Protein AF-A0A2S9FN93-F1 (afdb_monomer_lite)

Foldseek 3Di:
DDDDDALQRVLVVQLLVLLVPDPLLQAQQQDPVRDGRADVVSLVSLQCSCVVSVNDPPSCSNVVSVLSSVQSNVVNNPDDQVVGPPHSDDDDDDDDD

pLDDT: mean 92.43, std 9.59, range [42.81, 98.75]

Radius of gyration: 15.25 Å; chains: 1; bounding box: 32×23×53 Å

Structure (mmCIF, N/CA/C/O backbone):
data_AF-A0A2S9FN93-F1
#
_entry.id   AF-A0A2S9FN93-F1
#
loop_
_atom_site.group_PDB
_atom_site.id
_atom_site.type_symbol
_atom_site.label_atom_id
_atom_site.label_alt_id
_atom_site.label_comp_id
_atom_site.label_asym_id
_atom_site.label_entity_id
_atom_site.label_seq_id
_atom_site.pdbx_PDB_ins_code
_atom_site.Cartn_x
_atom_site.Cartn_y
_atom_site.Cartn_z
_atom_site.occupancy
_atom_site.B_iso_or_equiv
_atom_site.auth_seq_id
_atom_site.auth_comp_id
_atom_site.auth_asym_id
_atom_site.auth_atom_id
_atom_site.pdbx_PDB_model_num
ATOM 1 N N . MET A 1 1 ? -8.884 -5.610 31.899 1.00 42.81 1 MET A N 1
ATOM 2 C CA . MET A 1 1 ? -9.696 -5.786 30.673 1.00 42.81 1 MET A CA 1
ATOM 3 C C . MET A 1 1 ? -8.851 -5.338 29.492 1.00 42.81 1 MET A C 1
ATOM 5 O O . MET A 1 1 ? -8.239 -4.284 29.604 1.00 42.81 1 MET A O 1
ATOM 9 N N . ALA A 1 2 ? -8.743 -6.127 28.420 1.00 60.44 2 ALA A N 1
ATOM 10 C CA . ALA A 1 2 ? -7.979 -5.714 27.240 1.00 60.44 2 ALA A CA 1
ATOM 11 C C . ALA A 1 2 ? -8.663 -4.512 26.561 1.00 60.44 2 ALA A C 1
ATOM 13 O O . ALA A 1 2 ? -9.884 -4.501 26.404 1.00 60.44 2 ALA A O 1
ATOM 14 N N . SER A 1 3 ? -7.880 -3.493 26.203 1.00 73.06 3 SER A N 1
ATOM 15 C CA . SER A 1 3 ? -8.355 -2.326 25.450 1.00 73.06 3 SER A CA 1
ATOM 16 C C . SER A 1 3 ? -8.897 -2.751 24.080 1.00 73.06 3 SER A C 1
ATOM 18 O O . SER A 1 3 ? -8.375 -3.693 23.480 1.00 73.06 3 SER A O 1
ATOM 20 N N . LYS A 1 4 ? -9.913 -2.050 23.556 1.00 78.81 4 LYS A N 1
ATOM 21 C CA . LYS A 1 4 ? -10.351 -2.253 22.167 1.00 78.81 4 LYS A CA 1
ATOM 22 C C . LYS A 1 4 ? -9.173 -1.962 21.218 1.00 78.81 4 LYS A C 1
ATOM 24 O O . LYS A 1 4 ? -8.481 -0.961 21.416 1.00 78.81 4 LYS A O 1
ATOM 29 N N . PRO A 1 5 ? -8.937 -2.802 20.196 1.00 84.00 5 PRO A N 1
ATOM 30 C CA . PRO A 1 5 ? -7.866 -2.572 19.234 1.00 84.00 5 PRO A CA 1
ATOM 31 C C . PRO A 1 5 ? -8.074 -1.247 18.493 1.00 84.00 5 PRO A C 1
ATOM 33 O O . PRO A 1 5 ? -9.202 -0.861 18.183 1.00 84.00 5 PRO A O 1
ATOM 36 N N . SER A 1 6 ? -6.975 -0.543 18.218 1.00 91.00 6 SER A N 1
ATOM 37 C CA . SER A 1 6 ? -7.023 0.734 17.502 1.00 91.00 6 SER A CA 1
ATOM 38 C C . SER A 1 6 ? -7.479 0.546 16.050 1.00 91.00 6 SER A C 1
ATOM 40 O O . SER A 1 6 ? -7.246 -0.508 15.456 1.00 91.00 6 SER A O 1
ATOM 42 N N . ALA A 1 7 ? -8.047 1.587 15.432 1.00 92.19 7 ALA A N 1
ATOM 43 C CA . ALA A 1 7 ? -8.406 1.556 14.010 1.00 92.19 7 ALA A CA 1
ATOM 44 C C . ALA A 1 7 ? -7.198 1.222 13.112 1.00 92.19 7 ALA A C 1
ATOM 46 O O . ALA A 1 7 ? -7.335 0.489 12.139 1.00 92.19 7 ALA A O 1
ATOM 47 N N . LYS A 1 8 ? -5.994 1.681 13.486 1.00 92.88 8 LYS A N 1
ATOM 48 C CA . LYS A 1 8 ? -4.740 1.344 12.798 1.00 92.88 8 LYS A CA 1
ATOM 49 C C . LYS A 1 8 ? -4.417 -0.149 12.901 1.00 92.88 8 LYS A C 1
ATOM 51 O O . LYS A 1 8 ? -4.072 -0.767 11.903 1.00 92.88 8 LYS A O 1
ATOM 56 N N . THR A 1 9 ? -4.569 -0.731 14.091 1.00 94.06 9 THR A N 1
ATOM 57 C CA . THR A 1 9 ? -4.389 -2.174 14.324 1.00 94.06 9 THR A CA 1
ATOM 58 C C . THR A 1 9 ? -5.359 -3.002 13.484 1.00 94.06 9 THR A C 1
ATOM 60 O O . THR A 1 9 ? -4.961 -4.019 12.932 1.00 94.06 9 THR A O 1
ATOM 63 N N . LEU A 1 10 ? -6.613 -2.558 13.357 1.00 95.81 10 LEU A N 1
ATOM 64 C CA . LEU A 1 10 ? -7.622 -3.233 12.537 1.00 95.81 10 LEU A CA 1
ATOM 65 C C . LEU A 1 10 ? -7.381 -3.063 11.027 1.00 95.81 10 LEU A C 1
ATOM 67 O O . LEU A 1 10 ? -7.722 -3.955 10.255 1.00 95.81 10 LEU A O 1
ATOM 71 N N . ALA A 1 11 ? -6.793 -1.942 10.601 1.00 96.81 11 ALA A N 1
ATOM 72 C CA . ALA A 1 11 ? -6.550 -1.643 9.192 1.00 96.81 11 ALA A CA 1
ATOM 73 C C . ALA A 1 11 ? -5.394 -2.449 8.584 1.00 96.81 11 ALA A C 1
ATOM 75 O O . ALA A 1 11 ? -5.504 -2.876 7.439 1.00 96.81 11 ALA A O 1
ATOM 76 N N . TRP A 1 12 ? -4.317 -2.693 9.339 1.00 95.81 12 TRP A N 1
ATOM 77 C CA . TRP A 1 12 ? -3.129 -3.412 8.854 1.00 95.81 12 TRP A CA 1
ATOM 78 C C . TRP A 1 12 ? -3.414 -4.737 8.132 1.00 95.81 12 TRP A C 1
ATOM 80 O O . TRP A 1 12 ? -3.051 -4.840 6.964 1.00 95.81 12 TRP A O 1
ATOM 90 N N . PRO A 1 13 ? -4.125 -5.713 8.728 1.00 96.06 13 PRO A N 1
ATOM 91 C CA . PRO A 1 13 ? -4.382 -6.980 8.043 1.00 96.06 13 PRO A CA 1
ATOM 92 C C . PRO A 1 13 ? -5.232 -6.816 6.771 1.00 96.06 13 PRO A C 1
ATOM 94 O O . PRO A 1 13 ? -5.130 -7.627 5.852 1.00 96.06 13 PRO A O 1
ATOM 97 N N . LEU A 1 14 ? -6.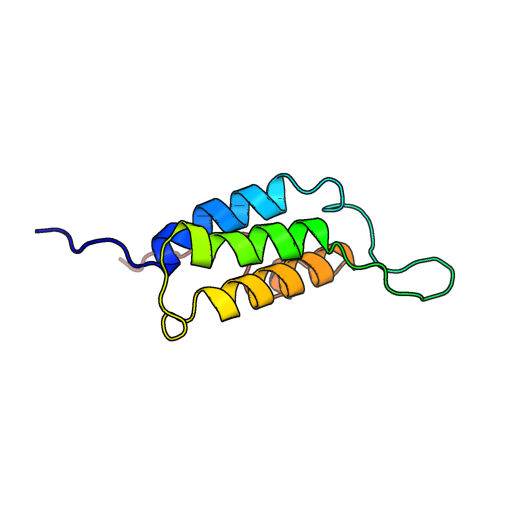065 -5.769 6.689 1.00 97.94 14 LEU A N 1
ATOM 98 C CA . LEU A 1 14 ? -6.829 -5.455 5.478 1.00 97.94 14 LEU A CA 1
ATOM 99 C C . LEU A 1 14 ? -5.927 -4.860 4.394 1.00 97.94 14 LEU A C 1
ATOM 101 O O . LEU A 1 14 ? -6.046 -5.240 3.231 1.00 97.94 14 LEU A O 1
ATOM 105 N N . PHE A 1 15 ? -5.020 -3.958 4.768 1.00 97.94 15 PHE A N 1
ATOM 106 C CA . PHE A 1 15 ? -4.019 -3.404 3.862 1.00 97.94 15 PHE A CA 1
ATOM 107 C C . PHE A 1 15 ? -3.106 -4.489 3.292 1.00 97.94 15 PHE A C 1
ATOM 109 O O . PHE A 1 15 ? -2.958 -4.560 2.071 1.00 97.94 15 PHE A O 1
ATOM 116 N N . ASP A 1 16 ? -2.588 -5.375 4.145 1.00 96.50 16 ASP A N 1
ATOM 117 C CA . ASP A 1 16 ? -1.736 -6.491 3.730 1.00 96.50 16 ASP A CA 1
ATOM 118 C C . ASP A 1 16 ? -2.472 -7.395 2.736 1.00 96.50 16 ASP A C 1
ATOM 120 O O . ASP A 1 16 ? -1.959 -7.682 1.657 1.00 96.50 16 ASP A O 1
ATOM 124 N N . ALA A 1 17 ? -3.721 -7.769 3.039 1.00 97.75 17 ALA A N 1
ATOM 125 C CA . ALA A 1 17 ? -4.529 -8.601 2.151 1.00 97.75 17 ALA A CA 1
ATOM 126 C C . ALA A 1 17 ? -4.836 -7.930 0.800 1.00 97.75 17 ALA A C 1
ATOM 128 O O . ALA A 1 17 ? -4.920 -8.620 -0.216 1.00 97.75 17 ALA A O 1
ATOM 129 N N . ILE A 1 18 ? -5.028 -6.608 0.770 1.00 98.44 18 ILE A N 1
ATOM 130 C CA . ILE A 1 18 ? -5.265 -5.858 -0.471 1.00 98.44 18 ILE A CA 1
ATOM 131 C C . ILE A 1 18 ? -4.004 -5.847 -1.336 1.00 98.44 18 ILE A C 1
ATOM 133 O O . ILE A 1 18 ? -4.086 -6.162 -2.522 1.00 98.44 18 ILE A O 1
ATOM 137 N N . VAL A 1 19 ? -2.852 -5.522 -0.744 1.00 97.31 19 VAL A N 1
ATOM 138 C CA . VAL A 1 19 ? -1.567 -5.488 -1.454 1.00 97.31 19 VAL A CA 1
ATOM 139 C C . VAL A 1 19 ? -1.187 -6.877 -1.956 1.00 97.31 19 VAL A C 1
ATOM 141 O O . VAL A 1 19 ? -0.792 -7.024 -3.111 1.00 97.31 19 VAL A O 1
ATOM 144 N N . ASP A 1 20 ? -1.339 -7.904 -1.120 1.00 96.44 20 ASP A N 1
ATOM 145 C CA . ASP A 1 20 ? -0.959 -9.272 -1.464 1.00 96.44 20 ASP A CA 1
ATOM 146 C C . ASP A 1 20 ? -1.796 -9.854 -2.610 1.00 96.44 20 ASP A C 1
ATOM 148 O O . ASP A 1 20 ? -1.286 -10.600 -3.442 1.00 96.44 20 ASP A O 1
ATOM 152 N N . ARG A 1 21 ? -3.068 -9.449 -2.704 1.00 97.62 21 ARG A N 1
ATOM 153 C CA . ARG A 1 21 ? -3.989 -9.872 -3.767 1.00 97.62 21 ARG A CA 1
ATOM 154 C C . ARG A 1 21 ? -3.915 -9.019 -5.029 1.00 97.62 21 ARG A C 1
ATOM 156 O O . ARG A 1 21 ? -4.636 -9.326 -5.981 1.00 97.62 21 ARG A O 1
ATOM 163 N N . SER A 1 22 ? -3.108 -7.956 -5.062 1.00 97.81 22 SER A N 1
ATOM 164 C CA . SER A 1 22 ? -3.002 -7.160 -6.281 1.00 97.81 22 SER A CA 1
ATOM 165 C C . SER A 1 22 ? -2.348 -7.967 -7.400 1.00 97.81 22 SER A C 1
ATOM 167 O O . SER A 1 22 ? -1.243 -8.491 -7.267 1.00 97.81 22 SER A O 1
ATOM 169 N N . THR A 1 23 ? -3.019 -7.999 -8.550 1.00 97.00 23 THR A N 1
ATOM 170 C CA . THR A 1 23 ? -2.500 -8.630 -9.773 1.00 97.00 23 THR A CA 1
ATOM 171 C C . THR A 1 23 ? -1.275 -7.910 -10.344 1.00 97.00 23 THR A C 1
ATOM 173 O O . THR A 1 23 ? -0.511 -8.514 -11.092 1.00 97.00 23 THR A O 1
ATOM 176 N N . LEU A 1 24 ? -1.057 -6.642 -9.973 1.00 97.81 24 LEU A N 1
ATOM 177 C CA . LEU A 1 24 ? 0.065 -5.827 -10.445 1.00 97.81 24 LEU A CA 1
ATOM 178 C C . LEU A 1 24 ? 1.254 -5.815 -9.473 1.00 97.81 24 LEU A C 1
ATOM 180 O O . LEU A 1 24 ? 2.267 -5.183 -9.770 1.00 97.81 24 LEU A O 1
ATOM 184 N N . LYS A 1 25 ? 1.182 -6.550 -8.353 1.00 95.50 25 LYS A N 1
ATOM 185 C CA . LYS A 1 25 ? 2.209 -6.570 -7.295 1.00 95.50 25 LYS A CA 1
ATOM 186 C C . LYS A 1 25 ? 3.622 -6.874 -7.795 1.00 95.50 25 LYS A C 1
ATOM 188 O O . LYS A 1 25 ? 4.586 -6.366 -7.234 1.00 95.50 25 LYS A O 1
ATOM 193 N N . THR A 1 26 ? 3.755 -7.683 -8.842 1.00 95.31 26 THR A N 1
ATOM 194 C CA . THR A 1 26 ? 5.048 -8.058 -9.438 1.00 95.31 26 THR A CA 1
ATOM 195 C C . THR A 1 26 ? 5.305 -7.387 -10.791 1.00 95.31 26 THR A C 1
ATOM 197 O O . THR A 1 26 ? 6.247 -7.755 -11.487 1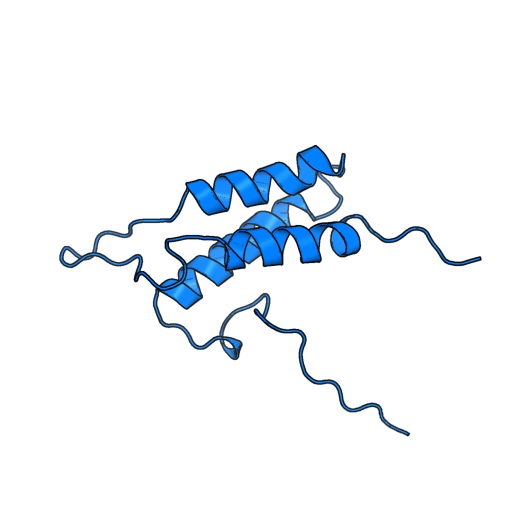.00 95.31 26 THR A O 1
ATOM 200 N N . VAL A 1 27 ? 4.459 -6.436 -11.197 1.00 97.50 27 VAL A N 1
ATOM 201 C CA . VAL A 1 27 ? 4.553 -5.734 -12.483 1.00 97.50 27 VAL A CA 1
ATOM 202 C C . VAL A 1 27 ? 5.152 -4.352 -12.259 1.00 97.50 27 VAL A C 1
ATOM 204 O O . VAL A 1 27 ? 4.572 -3.540 -11.533 1.00 97.50 27 VAL A O 1
ATOM 207 N N . ASN A 1 28 ? 6.277 -4.066 -12.919 1.00 97.62 28 ASN A N 1
ATOM 208 C CA . ASN A 1 28 ? 6.942 -2.766 -12.834 1.00 97.62 28 ASN A CA 1
ATOM 209 C C . ASN A 1 28 ? 6.005 -1.643 -13.333 1.00 97.62 28 ASN A C 1
ATOM 211 O O . ASN A 1 28 ? 5.419 -1.786 -14.408 1.00 97.62 28 ASN A O 1
ATOM 215 N N . PRO A 1 29 ? 5.806 -0.554 -12.566 1.00 97.88 29 PRO A N 1
ATOM 216 C CA . PRO A 1 29 ? 4.910 0.527 -12.953 1.00 97.88 29 PRO A CA 1
ATOM 217 C C . PRO A 1 29 ? 5.518 1.440 -14.025 1.00 97.88 29 PRO A C 1
ATOM 219 O O . PRO A 1 29 ? 4.777 2.175 -14.673 1.00 97.88 29 PRO A O 1
ATOM 222 N N . TRP A 1 30 ? 6.835 1.404 -14.237 1.00 97.88 30 TRP A N 1
ATOM 223 C CA . TRP A 1 30 ? 7.500 2.159 -15.294 1.00 97.88 30 TRP A CA 1
ATOM 224 C C . TRP A 1 30 ? 7.383 1.430 -16.629 1.00 97.88 30 TRP A C 1
ATOM 226 O O . TRP A 1 30 ? 7.773 0.270 -16.764 1.00 97.88 30 TRP A 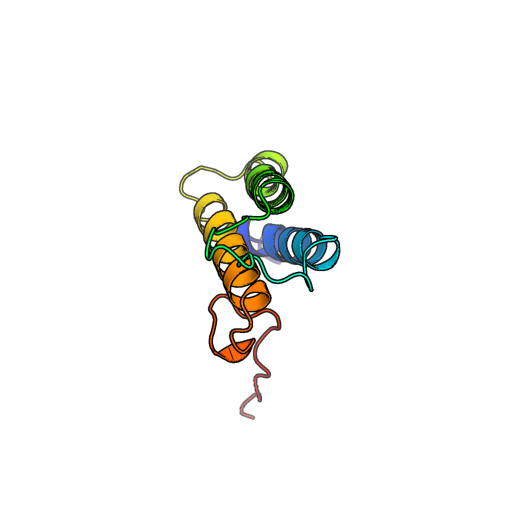O 1
ATOM 236 N N . GLN A 1 31 ? 6.846 2.130 -17.621 1.00 96.31 31 GLN A N 1
ATOM 237 C CA . GLN A 1 31 ? 6.704 1.634 -18.983 1.00 96.31 31 GLN A CA 1
ATOM 238 C C . GLN A 1 31 ? 7.969 1.914 -19.808 1.00 96.31 31 GLN A C 1
ATOM 240 O O . GLN A 1 31 ? 8.834 2.702 -19.420 1.00 96.31 31 GLN A O 1
ATOM 245 N N . ALA A 1 32 ? 8.073 1.289 -20.984 1.00 95.75 32 ALA A N 1
ATOM 246 C CA . ALA A 1 32 ? 9.218 1.467 -21.883 1.00 95.75 32 ALA A CA 1
ATOM 247 C C . ALA A 1 32 ? 9.390 2.916 -22.385 1.00 95.75 32 ALA A C 1
ATOM 249 O O . ALA A 1 32 ? 10.497 3.318 -22.732 1.00 95.75 32 ALA A O 1
ATOM 250 N N . ASP A 1 33 ? 8.312 3.702 -22.403 1.00 97.38 33 ASP A N 1
ATOM 251 C CA . ASP A 1 33 ? 8.306 5.125 -22.766 1.00 97.38 33 ASP A CA 1
ATOM 252 C C . ASP A 1 33 ? 8.602 6.060 -21.574 1.00 97.38 33 ASP A C 1
ATOM 254 O O . ASP A 1 33 ? 8.411 7.271 -21.676 1.00 97.38 33 ASP A O 1
ATOM 258 N N . ALA A 1 34 ? 9.062 5.503 -20.448 1.00 95.44 34 ALA A N 1
ATOM 259 C CA . ALA A 1 34 ? 9.298 6.191 -19.179 1.00 95.44 34 ALA A CA 1
ATOM 260 C C . ALA A 1 34 ? 8.043 6.810 -18.530 1.00 95.44 34 ALA A C 1
ATOM 262 O O . ALA A 1 34 ? 8.161 7.551 -17.550 1.00 95.44 34 ALA A O 1
ATOM 263 N N . SER A 1 35 ? 6.839 6.486 -19.013 1.00 98.00 35 SER A N 1
ATOM 264 C CA . SER A 1 35 ? 5.608 6.835 -18.310 1.00 98.00 35 SER A CA 1
ATOM 265 C C . SER A 1 35 ? 5.425 5.972 -17.058 1.00 98.00 35 SER A C 1
ATOM 267 O O . SER A 1 35 ? 5.849 4.814 -16.989 1.00 98.00 35 SER A O 1
ATOM 269 N N . PHE A 1 36 ? 4.794 6.557 -16.043 1.00 97.62 36 PHE A N 1
ATOM 270 C CA . PHE A 1 36 ? 4.417 5.857 -14.822 1.00 97.62 36 PHE A CA 1
ATOM 271 C C . PHE A 1 36 ? 2.968 5.375 -14.946 1.00 97.62 36 PHE A C 1
ATOM 273 O O . PHE A 1 36 ? 2.078 6.177 -15.232 1.00 97.62 36 PHE A O 1
ATOM 280 N N . ALA A 1 37 ? 2.734 4.083 -14.713 1.00 98.19 37 ALA A N 1
ATOM 281 C CA . ALA A 1 37 ? 1.428 3.428 -14.719 1.00 98.19 37 ALA A CA 1
ATOM 282 C C . ALA A 1 37 ? 1.067 2.944 -13.294 1.00 98.19 37 ALA A C 1
ATOM 284 O O . ALA A 1 37 ? 1.341 1.790 -12.932 1.00 98.19 37 ALA A O 1
ATOM 285 N N . PRO A 1 38 ? 0.465 3.821 -12.468 1.00 98.12 38 PRO A N 1
ATOM 286 C CA . PRO A 1 38 ? 0.084 3.487 -11.104 1.00 98.12 38 PRO A CA 1
ATOM 287 C C . PRO A 1 38 ? -1.061 2.472 -11.069 1.00 98.12 38 PRO A C 1
ATOM 289 O O . PRO A 1 38 ? -1.972 2.501 -11.898 1.00 98.12 38 PRO A O 1
ATOM 292 N N . ASP A 1 39 ? -1.073 1.618 -10.050 1.00 98.56 39 ASP A N 1
ATOM 293 C CA . ASP A 1 39 ? -2.198 0.730 -9.770 1.00 98.56 39 ASP A CA 1
ATOM 294 C C . ASP A 1 39 ? -3.233 1.456 -8.901 1.00 98.56 39 ASP A C 1
ATOM 296 O O . ASP A 1 39 ? -3.254 1.390 -7.665 1.00 98.56 39 ASP A O 1
ATOM 300 N N . TYR A 1 40 ? -4.111 2.183 -9.590 1.00 98.56 40 TYR A N 1
ATOM 301 C CA . TYR A 1 40 ? -5.212 2.904 -8.963 1.00 98.56 40 TYR A CA 1
ATOM 302 C C . TYR A 1 40 ? -6.302 1.989 -8.385 1.00 98.56 40 TYR A C 1
ATOM 304 O O . TYR A 1 40 ? -7.042 2.438 -7.507 1.00 98.56 40 TYR A O 1
ATOM 312 N N . ASP A 1 41 ? -6.418 0.728 -8.826 1.00 98.50 41 ASP A N 1
ATOM 313 C CA . ASP A 1 41 ? -7.386 -0.207 -8.232 1.00 98.50 41 ASP A CA 1
ATOM 314 C C . ASP A 1 41 ? -6.964 -0.567 -6.803 1.00 98.50 41 ASP A C 1
ATOM 316 O O . ASP A 1 41 ? -7.775 -0.491 -5.874 1.00 98.50 41 ASP A O 1
ATOM 320 N N . THR A 1 42 ? -5.673 -0.844 -6.599 1.00 98.69 42 THR A N 1
ATOM 321 C CA . THR A 1 42 ? -5.111 -1.048 -5.259 1.00 98.69 42 THR A CA 1
ATOM 322 C C . THR A 1 42 ? -5.274 0.199 -4.392 1.00 98.69 42 THR A C 1
ATOM 324 O O . THR A 1 42 ? -5.782 0.083 -3.274 1.00 98.69 42 THR A O 1
ATOM 327 N N . LEU A 1 43 ? -4.959 1.401 -4.902 1.00 98.75 43 LEU A N 1
ATOM 328 C CA . LEU A 1 43 ? -5.172 2.651 -4.152 1.00 98.75 43 LEU A CA 1
ATOM 329 C C . LEU A 1 43 ? -6.633 2.811 -3.715 1.00 98.75 43 LEU A C 1
ATOM 331 O O . LEU A 1 43 ? -6.916 3.101 -2.551 1.00 98.75 43 LEU A O 1
ATOM 335 N N . ARG A 1 44 ? -7.575 2.588 -4.636 1.00 98.62 44 ARG A N 1
ATOM 336 C CA . ARG A 1 44 ? -9.011 2.688 -4.357 1.00 98.62 44 ARG A CA 1
ATOM 337 C C . ARG A 1 44 ? -9.436 1.737 -3.238 1.00 98.62 44 ARG A C 1
ATOM 339 O O . ARG A 1 44 ? -10.209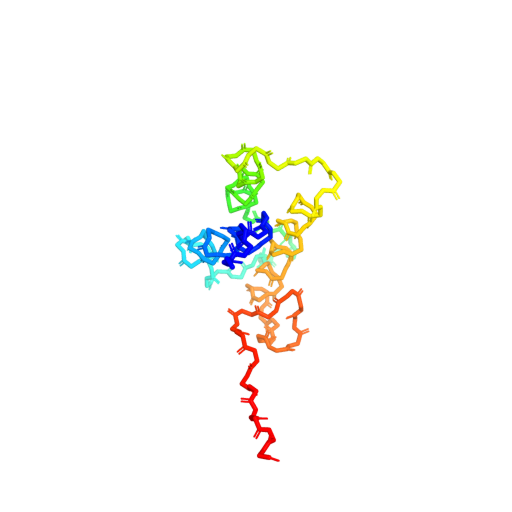 2.137 -2.368 1.00 98.62 44 ARG A O 1
ATOM 346 N N . ARG A 1 45 ? -8.949 0.493 -3.246 1.00 98.69 45 ARG A N 1
ATOM 347 C CA . ARG A 1 45 ? -9.257 -0.501 -2.204 1.00 98.69 45 ARG A CA 1
ATOM 348 C C . ARG A 1 45 ? -8.667 -0.111 -0.855 1.00 98.69 45 ARG A C 1
ATOM 350 O O . ARG A 1 45 ? -9.369 -0.203 0.149 1.00 98.69 45 ARG A O 1
ATOM 357 N N . LEU A 1 46 ? -7.423 0.368 -0.829 1.00 98.62 46 LEU A N 1
ATOM 358 C CA . LEU A 1 46 ? -6.777 0.843 0.397 1.00 98.62 46 LEU A CA 1
ATOM 359 C C . LEU A 1 46 ? -7.557 2.020 1.006 1.00 98.62 46 LEU A C 1
ATOM 361 O O . LEU A 1 46 ? -7.865 2.006 2.196 1.00 98.62 46 LEU A O 1
ATOM 365 N N . LEU A 1 47 ? -7.979 2.990 0.190 1.00 98.31 47 LEU A N 1
ATOM 366 C CA . LEU A 1 47 ? -8.788 4.129 0.643 1.00 98.31 47 LEU A CA 1
ATOM 367 C C . LEU A 1 47 ? -10.204 3.742 1.106 1.00 98.31 47 LEU A C 1
ATOM 369 O O . LEU A 1 47 ? -10.820 4.489 1.867 1.00 98.31 47 LEU A O 1
ATOM 373 N N . ALA A 1 48 ? -10.719 2.577 0.706 1.00 98.31 48 ALA A N 1
ATOM 374 C CA . ALA A 1 48 ? -12.000 2.069 1.194 1.00 98.31 48 ALA A CA 1
ATOM 375 C C . ALA A 1 48 ? -11.921 1.515 2.630 1.00 98.31 48 ALA A C 1
ATOM 377 O O . ALA A 1 48 ? -12.935 1.495 3.327 1.00 98.31 48 ALA A O 1
ATOM 378 N N . VAL A 1 49 ? -10.739 1.103 3.106 1.00 98.38 49 VAL A N 1
ATOM 379 C CA . VAL A 1 49 ? -10.560 0.531 4.455 1.00 98.38 49 VAL A CA 1
ATOM 380 C C . VAL A 1 49 ? -10.924 1.520 5.575 1.00 98.38 49 VAL A C 1
ATOM 382 O O . VAL A 1 49 ? -11.709 1.135 6.442 1.00 98.38 49 VAL A O 1
ATOM 385 N N . PRO A 1 50 ? -10.451 2.787 5.588 1.00 97.31 50 PRO A N 1
ATOM 386 C CA . PRO A 1 50 ? -10.894 3.760 6.588 1.00 97.31 50 PRO A CA 1
ATOM 387 C C . PRO A 1 50 ? -12.418 3.939 6.632 1.00 97.31 50 PRO A C 1
ATOM 389 O O . PRO A 1 50 ? -12.984 4.066 7.715 1.00 97.31 50 PRO A O 1
ATOM 392 N N . ILE A 1 51 ? -13.083 3.909 5.470 1.00 96.81 51 ILE A N 1
ATOM 393 C CA . ILE A 1 51 ? -14.543 4.045 5.357 1.00 96.81 51 ILE A CA 1
ATOM 394 C C . ILE A 1 51 ? -15.230 2.817 5.962 1.00 96.81 51 ILE A C 1
ATOM 396 O O . ILE A 1 51 ? -16.128 2.959 6.788 1.00 96.81 51 ILE A O 1
ATOM 400 N N . LEU A 1 52 ? -14.769 1.617 5.595 1.00 97.56 52 LEU A N 1
ATOM 401 C CA . LEU A 1 52 ? -15.274 0.347 6.119 1.00 97.56 52 LEU A CA 1
ATOM 402 C C . LEU A 1 52 ? -15.166 0.268 7.647 1.00 97.56 52 LEU A C 1
ATOM 404 O O . LEU A 1 52 ? -16.078 -0.224 8.306 1.00 97.56 52 LEU A O 1
ATOM 408 N N . LEU A 1 53 ? -14.060 0.755 8.210 1.00 96.56 53 LEU A N 1
ATOM 409 C CA . LEU A 1 53 ? -13.815 0.741 9.652 1.00 96.56 53 LEU A CA 1
ATOM 410 C C . LEU A 1 53 ? -14.511 1.885 10.407 1.00 96.56 53 LEU A C 1
ATOM 412 O O . LEU A 1 53 ? -14.407 1.940 11.631 1.00 96.56 53 LEU A O 1
ATOM 416 N N . GLY A 1 54 ? -15.182 2.810 9.708 1.00 95.69 54 GLY A N 1
ATOM 417 C CA . GLY A 1 54 ? -15.750 4.014 10.318 1.00 95.69 54 GLY A CA 1
ATOM 418 C C . GLY A 1 54 ? -14.689 4.889 10.994 1.00 95.69 54 GLY A C 1
ATOM 419 O O . GLY A 1 54 ? -14.953 5.503 12.026 1.00 95.69 54 GLY A O 1
ATOM 420 N N . ALA A 1 55 ? -13.466 4.901 10.457 1.00 93.44 55 ALA A N 1
ATOM 421 C CA . ALA A 1 55 ? -12.350 5.624 11.045 1.00 93.44 55 ALA A CA 1
ATOM 422 C C . ALA A 1 55 ? -12.525 7.138 10.864 1.00 93.44 55 ALA A C 1
ATOM 424 O O . ALA A 1 55 ? -12.748 7.628 9.757 1.00 93.44 55 ALA A O 1
ATOM 425 N N . GLU A 1 56 ? -12.362 7.899 11.946 1.00 91.19 56 GLU A N 1
ATOM 426 C CA . GLU A 1 56 ? -12.367 9.361 11.879 1.00 91.19 56 GLU A CA 1
ATOM 427 C C . GLU A 1 56 ? -11.212 9.882 11.014 1.00 91.19 56 GLU A C 1
ATOM 429 O O . GLU A 1 56 ? -10.116 9.311 11.008 1.00 91.19 56 GLU A O 1
ATOM 434 N N . SER A 1 57 ? -11.390 11.031 10.359 1.00 85.81 57 SER A N 1
ATOM 435 C CA . SER A 1 57 ? -10.349 11.623 9.504 1.00 85.81 57 SER A CA 1
ATOM 436 C C . SER A 1 57 ? -9.032 11.894 10.246 1.00 85.81 57 SER A C 1
ATOM 438 O O . SER A 1 57 ? -7.962 11.836 9.646 1.00 85.81 57 SER A O 1
ATOM 440 N N . ARG A 1 58 ? -9.088 12.151 11.562 1.00 92.00 58 ARG A N 1
ATOM 441 C CA . ARG A 1 58 ? -7.913 12.409 12.419 1.00 92.00 58 ARG A CA 1
ATOM 442 C C . ARG A 1 58 ? -7.276 11.143 13.006 1.00 92.00 58 ARG A C 1
ATOM 444 O O . ARG A 1 58 ? -6.282 11.243 13.714 1.00 92.00 58 ARG A O 1
ATOM 451 N N . SER A 1 59 ? -7.805 9.957 12.696 1.00 92.44 59 SER A N 1
ATOM 452 C CA . SER A 1 59 ? -7.256 8.669 13.156 1.00 92.44 59 SER A CA 1
ATOM 453 C C . SER A 1 59 ? -5.890 8.321 12.549 1.00 92.44 59 SER A C 1
ATOM 455 O O . SER A 1 59 ? -5.226 7.395 13.012 1.00 92.44 59 SER A O 1
ATOM 457 N N . GLY A 1 60 ? -5.491 9.011 11.474 1.00 94.62 60 GLY A N 1
ATOM 458 C CA . GLY A 1 60 ? -4.282 8.718 10.704 1.00 94.62 60 GLY A CA 1
ATOM 459 C C . GLY A 1 60 ? -4.399 7.505 9.772 1.00 94.62 60 GLY A C 1
ATOM 460 O O . GLY A 1 60 ? -3.518 7.304 8.944 1.00 94.62 60 GLY A O 1
ATOM 461 N N . VAL A 1 61 ? -5.484 6.722 9.840 1.00 96.75 61 VAL A N 1
ATOM 462 C CA . VAL A 1 61 ? -5.701 5.558 8.958 1.00 96.75 61 VAL A CA 1
ATOM 463 C C . VAL A 1 61 ? -5.846 5.955 7.478 1.00 96.75 61 VAL A C 1
ATOM 465 O O . VAL A 1 61 ? -5.259 5.268 6.644 1.00 96.75 61 VAL A O 1
ATOM 468 N N . PRO A 1 62 ? -6.537 7.057 7.109 1.00 97.00 62 PRO A N 1
ATOM 469 C CA . PRO A 1 62 ? -6.573 7.507 5.715 1.00 97.00 62 PRO A CA 1
ATOM 470 C C . PRO A 1 62 ? -5.192 7.865 5.156 1.00 97.00 62 PRO A C 1
ATOM 472 O O . PRO A 1 62 ? -4.877 7.490 4.033 1.00 97.00 62 PRO A O 1
ATOM 475 N N . ALA A 1 63 ? -4.358 8.548 5.948 1.00 96.88 63 ALA A N 1
ATOM 476 C CA . ALA A 1 63 ? -2.987 8.867 5.553 1.00 96.88 63 ALA A CA 1
ATOM 477 C C . ALA A 1 63 ? -2.156 7.586 5.388 1.00 96.88 63 ALA A C 1
ATOM 479 O O . ALA A 1 63 ? -1.507 7.395 4.365 1.00 96.88 63 ALA A O 1
ATOM 480 N N . LEU A 1 64 ? -2.288 6.651 6.333 1.00 97.19 64 LEU A N 1
ATOM 481 C CA . LEU A 1 64 ? -1.600 5.365 6.274 1.00 97.19 64 LEU A CA 1
ATOM 482 C C . LEU A 1 64 ? -1.975 4.534 5.039 1.00 97.19 64 LEU A C 1
ATOM 484 O O . LEU A 1 64 ? -1.119 3.847 4.496 1.00 97.19 64 LEU A O 1
ATOM 488 N N . ALA A 1 65 ? -3.228 4.592 4.576 1.00 98.12 65 ALA A N 1
ATOM 489 C CA . ALA A 1 65 ? -3.639 3.917 3.343 1.00 98.12 65 ALA A CA 1
ATOM 490 C C . ALA A 1 65 ? -2.844 4.420 2.122 1.00 98.12 65 ALA A C 1
ATOM 492 O O . ALA A 1 65 ? -2.464 3.626 1.262 1.00 98.12 65 ALA A O 1
ATOM 493 N N . VAL A 1 66 ? -2.561 5.727 2.067 1.00 98.25 66 VAL A N 1
ATOM 494 C CA . VAL A 1 66 ? -1.720 6.332 1.023 1.00 98.25 66 VAL A CA 1
ATOM 495 C C . VAL A 1 66 ? -0.260 5.923 1.204 1.00 98.25 66 VAL A C 1
ATOM 497 O O . VAL A 1 66 ? 0.365 5.516 0.230 1.00 98.25 66 VAL A O 1
ATOM 500 N N . ASP A 1 67 ? 0.264 5.956 2.432 1.00 97.94 67 ASP A N 1
ATOM 501 C CA . ASP A 1 67 ? 1.639 5.528 2.723 1.00 97.94 67 ASP A CA 1
ATOM 502 C C . ASP A 1 67 ? 1.884 4.075 2.281 1.00 97.94 67 ASP A C 1
ATOM 504 O O . ASP A 1 67 ? 2.889 3.772 1.636 1.00 97.94 67 ASP A O 1
ATOM 508 N N . VAL A 1 68 ? 0.937 3.173 2.571 1.00 97.94 68 VAL A N 1
ATOM 509 C CA . VAL A 1 68 ? 0.981 1.770 2.128 1.00 97.94 68 VAL A CA 1
ATOM 510 C C . VAL A 1 68 ? 0.979 1.674 0.604 1.00 97.94 68 VAL A C 1
ATOM 512 O O . VAL A 1 68 ? 1.769 0.909 0.051 1.00 97.94 68 VAL A O 1
ATOM 515 N N . TRP A 1 69 ? 0.129 2.444 -0.081 1.00 98.50 69 TRP A N 1
ATOM 516 C CA . TRP A 1 69 ? 0.084 2.443 -1.543 1.00 98.50 69 TRP A CA 1
ATOM 517 C C . TRP A 1 69 ? 1.399 2.930 -2.163 1.00 98.50 69 TRP A C 1
ATOM 519 O O . TRP A 1 69 ? 1.931 2.277 -3.056 1.00 98.50 69 TRP A O 1
ATOM 529 N N . VAL A 1 70 ? 1.970 4.024 -1.652 1.00 98.12 70 VAL A N 1
ATOM 530 C CA . VAL A 1 70 ? 3.263 4.545 -2.122 1.00 98.12 70 VAL A CA 1
ATOM 531 C C . VAL A 1 70 ? 4.363 3.506 -1.917 1.00 98.12 70 VAL A C 1
ATOM 533 O O . VAL A 1 70 ? 5.136 3.235 -2.834 1.00 98.12 70 VAL A O 1
ATOM 536 N N . ALA A 1 71 ? 4.415 2.870 -0.746 1.00 97.56 71 ALA A N 1
ATOM 537 C CA . ALA A 1 71 ? 5.396 1.828 -0.476 1.00 97.56 71 ALA A CA 1
ATOM 538 C C . ALA A 1 71 ? 5.238 0.608 -1.395 1.00 97.56 71 ALA A C 1
ATOM 540 O O . ALA A 1 71 ? 6.224 0.019 -1.837 1.00 97.56 71 ALA A O 1
ATOM 541 N N . TYR A 1 72 ? 3.997 0.232 -1.693 1.00 97.56 72 TYR A N 1
ATOM 542 C CA . TYR A 1 72 ? 3.667 -0.805 -2.661 1.00 97.56 72 TYR A CA 1
ATOM 543 C C . TYR A 1 72 ? 4.159 -0.454 -4.078 1.00 97.56 72 TYR A C 1
ATOM 545 O O . TYR A 1 72 ? 4.850 -1.268 -4.689 1.00 97.56 72 TYR A O 1
ATOM 553 N N . GLU A 1 73 ? 3.897 0.759 -4.572 1.00 98.19 73 GLU A N 1
ATOM 554 C CA . GLU A 1 73 ? 4.368 1.220 -5.889 1.00 98.19 73 GLU A CA 1
ATOM 555 C C . GLU A 1 73 ? 5.900 1.268 -5.981 1.00 98.19 73 GLU A C 1
ATOM 557 O O . GLU A 1 73 ? 6.486 0.827 -6.970 1.00 98.19 73 GLU A O 1
ATOM 562 N N . LEU A 1 74 ? 6.571 1.736 -4.924 1.00 97.56 74 LEU A N 1
ATOM 563 C CA . LEU A 1 74 ? 8.034 1.759 -4.853 1.00 97.56 74 LEU A CA 1
ATOM 564 C C . LEU A 1 74 ? 8.636 0.349 -4.925 1.00 97.56 74 LEU A C 1
ATOM 566 O O . LEU A 1 74 ? 9.618 0.133 -5.634 1.00 97.56 74 LEU A O 1
ATOM 570 N N . ARG A 1 75 ? 8.028 -0.635 -4.255 1.00 96.62 75 ARG A N 1
ATOM 571 C CA . ARG A 1 75 ? 8.456 -2.040 -4.366 1.00 96.62 75 ARG A CA 1
ATOM 572 C C . ARG A 1 75 ? 8.219 -2.603 -5.760 1.00 96.62 75 ARG A C 1
ATOM 574 O O . ARG A 1 75 ? 9.099 -3.276 -6.287 1.00 96.62 75 ARG A O 1
ATOM 581 N N . ARG A 1 76 ? 7.081 -2.291 -6.391 1.00 96.88 76 ARG A N 1
ATOM 582 C CA . ARG A 1 76 ? 6.838 -2.670 -7.793 1.00 96.88 76 ARG A CA 1
ATOM 583 C C . ARG A 1 76 ? 7.883 -2.069 -8.735 1.00 96.88 76 ARG A C 1
ATOM 585 O O . ARG A 1 76 ? 8.259 -2.711 -9.709 1.00 96.88 76 ARG A O 1
ATOM 592 N N . ALA A 1 77 ? 8.377 -0.867 -8.435 1.00 96.94 77 ALA A N 1
ATOM 593 C CA . ALA A 1 77 ? 9.464 -0.219 -9.170 1.00 96.94 77 ALA A CA 1
ATOM 594 C C . ALA A 1 77 ? 10.852 -0.847 -8.926 1.00 96.94 77 ALA A C 1
ATOM 596 O O . ALA A 1 77 ? 11.820 -0.422 -9.554 1.00 96.94 77 ALA A O 1
ATOM 597 N N . GLY A 1 78 ? 10.956 -1.863 -8.062 1.00 95.94 78 GLY A N 1
ATOM 598 C CA . GLY A 1 78 ? 12.186 -2.610 -7.805 1.00 95.94 78 GLY A CA 1
ATOM 599 C C . GLY A 1 78 ? 12.997 -2.117 -6.608 1.00 95.94 78 GLY A C 1
ATOM 600 O O . GLY A 1 78 ? 14.141 -2.532 -6.456 1.00 95.94 78 GLY A O 1
ATOM 601 N N . LEU A 1 79 ? 12.448 -1.238 -5.759 1.00 95.44 79 LEU A N 1
ATOM 602 C CA . LEU A 1 79 ? 13.122 -0.878 -4.512 1.00 95.44 79 LEU A CA 1
ATOM 603 C C . LEU A 1 79 ? 13.085 -2.051 -3.527 1.00 95.44 79 LEU A C 1
ATOM 605 O O . LEU A 1 79 ? 12.054 -2.707 -3.356 1.00 95.44 79 LEU A O 1
ATOM 609 N N . GLU A 1 80 ? 14.207 -2.256 -2.837 1.00 89.38 80 GLU A N 1
ATOM 610 C CA . GLU A 1 80 ? 14.349 -3.318 -1.844 1.00 89.38 80 GLU A CA 1
ATOM 611 C C . GLU A 1 80 ? 13.289 -3.210 -0.732 1.00 89.38 80 GLU A C 1
ATOM 613 O O . GLU A 1 80 ? 13.019 -2.104 -0.246 1.00 89.38 80 GLU A O 1
ATOM 618 N N . PRO A 1 81 ? 12.705 -4.334 -0.267 1.00 82.00 81 PRO A N 1
ATOM 619 C CA . PRO A 1 81 ? 11.589 -4.318 0.681 1.00 82.00 81 PRO A CA 1
ATOM 620 C C . PRO A 1 81 ? 11.838 -3.517 1.966 1.00 82.00 81 PRO A C 1
ATOM 622 O O . PRO A 1 81 ? 10.912 -2.860 2.457 1.00 82.00 81 PRO A O 1
ATOM 625 N N . ASP A 1 82 ? 13.075 -3.554 2.472 1.00 84.75 82 ASP A N 1
ATOM 626 C CA . ASP A 1 82 ? 13.531 -2.869 3.689 1.00 84.75 82 ASP A CA 1
ATOM 627 C C . ASP A 1 82 ? 14.001 -1.421 3.457 1.00 84.75 82 ASP A C 1
ATOM 629 O O . ASP A 1 82 ? 14.164 -0.672 4.421 1.00 84.75 82 ASP A O 1
ATOM 633 N N . ALA A 1 83 ? 14.182 -1.0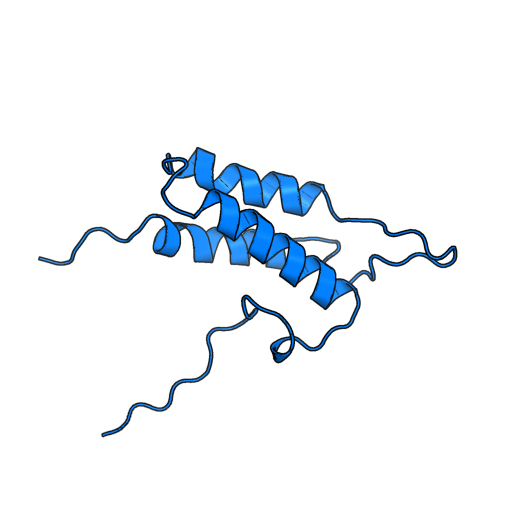00 2.201 1.00 89.31 83 ALA A N 1
ATOM 634 C CA . ALA A 1 83 ? 14.512 0.382 1.841 1.00 89.31 83 ALA A CA 1
ATOM 635 C C . ALA A 1 83 ? 13.267 1.287 1.766 1.00 89.31 83 ALA A C 1
ATOM 637 O O . ALA A 1 83 ? 13.381 2.486 1.513 1.00 89.31 83 ALA A O 1
ATOM 638 N N . VAL A 1 84 ? 12.075 0.720 1.981 1.00 93.31 84 VAL A N 1
ATOM 639 C CA . VAL A 1 84 ? 10.788 1.396 1.811 1.00 93.31 84 VAL A CA 1
ATOM 640 C C . VAL A 1 84 ? 9.953 1.281 3.083 1.00 93.31 84 VAL A C 1
ATOM 642 O O . VAL A 1 84 ? 9.712 0.187 3.599 1.00 93.31 84 VAL A O 1
ATOM 645 N N . TRP A 1 85 ? 9.457 2.418 3.570 1.00 92.00 85 TRP A N 1
ATOM 646 C CA . TRP A 1 85 ? 8.493 2.480 4.668 1.00 92.00 85 TRP A CA 1
ATOM 647 C C . TRP A 1 85 ? 7.068 2.733 4.139 1.00 92.00 85 TRP A C 1
ATOM 649 O O . TRP A 1 85 ? 6.932 3.533 3.215 1.00 92.00 85 TRP A O 1
ATOM 659 N N . PRO A 1 86 ? 6.014 2.135 4.736 1.00 92.88 86 PRO A N 1
ATOM 660 C CA . PRO A 1 86 ? 6.055 1.094 5.768 1.00 92.88 86 PRO A CA 1
ATOM 661 C C . PRO A 1 86 ? 6.568 -0.236 5.218 1.00 92.88 86 PRO A C 1
ATOM 663 O O . PRO A 1 86 ? 6.352 -0.540 4.046 1.00 92.88 86 PRO A O 1
ATOM 666 N N . ARG A 1 87 ? 7.254 -1.019 6.062 1.00 88.88 87 ARG A N 1
ATOM 667 C CA . ARG A 1 87 ? 7.818 -2.330 5.690 1.00 88.88 87 ARG A CA 1
ATOM 668 C C . ARG A 1 87 ? 6.713 -3.323 5.319 1.00 88.88 87 ARG A C 1
ATOM 670 O O . ARG A 1 87 ? 5.630 -3.262 5.888 1.00 88.88 87 ARG A O 1
ATOM 677 N N . ALA A 1 88 ? 7.009 -4.227 4.383 1.00 81.69 88 ALA A N 1
ATOM 678 C CA . ALA A 1 88 ? 6.079 -5.279 3.957 1.00 81.69 88 ALA A CA 1
ATOM 679 C C . ALA A 1 88 ? 5.901 -6.372 5.021 1.00 81.69 88 ALA A C 1
ATOM 681 O O . ALA A 1 88 ? 4.836 -6.965 5.130 1.00 81.69 88 ALA A O 1
ATOM 682 N N . GLU A 1 89 ? 6.943 -6.617 5.811 1.00 83.06 89 GLU A N 1
ATOM 683 C CA . GLU A 1 89 ? 6.912 -7.538 6.939 1.00 83.06 89 GLU A CA 1
ATOM 684 C C . GLU A 1 89 ? 7.265 -6.783 8.218 1.00 83.06 89 GLU A C 1
ATOM 686 O O . GLU A 1 89 ? 8.044 -5.819 8.207 1.00 83.06 89 GLU A O 1
ATOM 691 N N . ALA A 1 90 ? 6.696 -7.226 9.339 1.00 79.06 90 ALA A N 1
ATOM 692 C CA . ALA A 1 90 ? 7.087 -6.708 10.638 1.00 79.06 90 ALA A CA 1
ATOM 693 C C . ALA A 1 90 ? 8.588 -6.978 10.865 1.00 79.06 90 ALA A C 1
ATOM 695 O O . ALA A 1 90 ? 9.059 -8.086 10.590 1.00 79.06 90 ALA A O 1
ATOM 696 N N . PRO A 1 91 ? 9.357 -5.996 11.368 1.00 75.38 91 PRO A N 1
ATOM 697 C CA . PRO A 1 91 ? 10.762 -6.218 11.664 1.00 75.38 91 PRO A CA 1
ATOM 698 C C . PRO A 1 91 ? 10.900 -7.355 12.679 1.00 75.38 91 PRO A C 1
ATOM 700 O O . PRO A 1 91 ? 10.15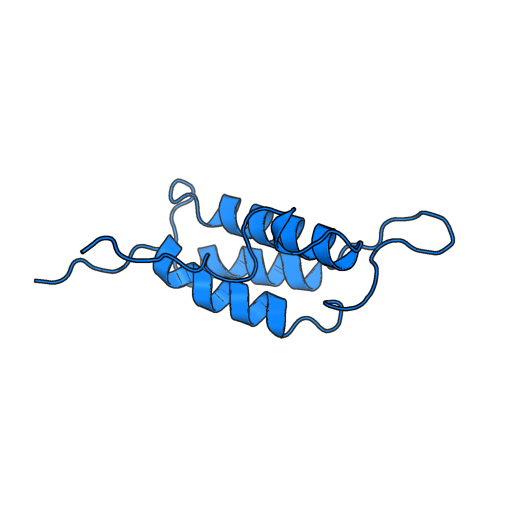1 -7.427 13.654 1.00 75.38 91 PRO A O 1
ATOM 703 N N . ARG A 1 92 ? 11.878 -8.236 12.459 1.00 76.56 92 ARG A N 1
ATOM 704 C CA . ARG A 1 92 ? 12.223 -9.285 13.422 1.00 76.56 92 ARG A CA 1
ATOM 705 C C . ARG A 1 92 ? 12.827 -8.615 14.658 1.00 76.56 92 ARG A C 1
ATOM 707 O O . ARG A 1 92 ? 13.949 -8.119 14.600 1.00 76.56 92 ARG A O 1
ATOM 714 N N . VAL A 1 93 ? 12.065 -8.556 15.746 1.00 78.69 93 VAL A N 1
ATOM 715 C CA . VAL A 1 93 ? 12.517 -8.031 17.042 1.00 78.69 93 VAL A CA 1
ATOM 716 C C . VAL A 1 93 ? 13.111 -9.188 17.841 1.00 78.69 93 VAL A C 1
ATOM 718 O O . VAL A 1 93 ? 12.475 -10.230 17.967 1.00 78.69 93 VAL A O 1
ATOM 721 N N . ILE A 1 94 ? 14.330 -9.020 18.357 1.00 78.06 94 ILE A N 1
ATOM 722 C CA . ILE A 1 94 ? 14.880 -9.916 19.380 1.00 78.06 94 ILE A CA 1
ATOM 723 C C . ILE A 1 94 ? 14.523 -9.304 20.732 1.00 78.06 94 ILE A C 1
ATOM 725 O O . ILE A 1 94 ? 14.944 -8.179 21.015 1.00 78.06 94 ILE A O 1
ATOM 729 N N . ASP A 1 95 ? 13.724 -10.015 21.528 1.00 72.88 95 ASP A N 1
ATOM 730 C CA . ASP A 1 95 ? 13.451 -9.621 22.910 1.00 72.88 95 ASP A CA 1
ATOM 731 C C . ASP A 1 95 ? 14.763 -9.626 23.702 1.00 72.88 95 ASP A C 1
ATOM 733 O O . ASP A 1 95 ? 15.602 -10.515 23.550 1.00 72.88 95 ASP A O 1
ATOM 737 N N . ARG A 1 96 ? 14.968 -8.588 24.515 1.00 70.94 96 ARG A N 1
ATOM 738 C CA . ARG A 1 96 ? 16.053 -8.582 25.498 1.00 70.94 96 ARG A CA 1
ATOM 739 C C . ARG A 1 96 ? 15.504 -9.252 26.752 1.00 70.94 96 ARG A C 1
ATOM 741 O O . ARG A 1 96 ? 14.523 -8.746 27.293 1.00 70.94 96 ARG A O 1
ATOM 748 N N . ASP A 1 97 ? 16.124 -10.362 27.147 1.00 65.06 97 ASP A N 1
ATOM 749 C CA . ASP A 1 97 ? 15.914 -10.999 28.456 1.00 65.06 97 ASP A CA 1
ATOM 750 C C . ASP A 1 97 ? 16.115 -10.003 29.614 1.00 65.06 97 ASP A C 1
ATOM 752 O O . ASP A 1 97 ? 17.021 -9.133 29.507 1.00 65.06 97 ASP A O 1
#

Secondary structure (DSSP, 8-state):
-PPPPPHHHHHHHHHHHHHHT-TTTTS-SB-TTS-B---HHHHHHHHHHHHHTT--GGGSHHHHHHHHHHHHHHHHTT--GGGSSSPSS---PPPP-

Sequence (97 aa):
MASKPSAKTLAWPLFDAIVDRSTLKTVNPWQADASFAPDYDTLRRLLAVPILLGAESRSGVPALAVDVWVAYELRRAGLEPDAVWPRAEAPRVIDRD